Protein AF-A0A534IEJ4-F1 (afdb_monomer_lite)

Radius of gyration: 15.55 Å; chains: 1; bounding box: 38×23×40 Å

Structure (mmCIF, N/CA/C/O backbone):
data_AF-A0A534IEJ4-F1
#
_entry.id   AF-A0A534IEJ4-F1
#
loop_
_atom_site.group_PDB
_atom_site.id
_atom_site.type_symbol
_atom_site.label_atom_id
_atom_site.label_alt_id
_atom_site.label_comp_id
_atom_site.label_asym_id
_atom_site.label_entity_id
_atom_site.label_seq_id
_atom_site.pdbx_PDB_ins_code
_atom_site.Cartn_x
_atom_site.Cartn_y
_atom_site.Cartn_z
_atom_site.occupancy
_atom_site.B_iso_or_equiv
_atom_site.auth_seq_id
_atom_site.auth_comp_id
_atom_site.auth_asym_id
_atom_site.auth_atom_id
_atom_site.pdbx_PDB_model_num
ATOM 1 N N . MET A 1 1 ? 12.092 -12.783 -19.756 1.00 57.59 1 MET A N 1
ATOM 2 C CA . MET A 1 1 ? 11.354 -11.718 -19.051 1.00 57.59 1 MET A CA 1
ATOM 3 C C . MET A 1 1 ? 12.389 -10.702 -18.630 1.00 57.59 1 MET A C 1
ATOM 5 O O . MET A 1 1 ? 13.326 -11.106 -17.947 1.00 57.59 1 MET A O 1
ATOM 9 N N . ASP A 1 2 ? 12.303 -9.458 -19.100 1.00 76.19 2 ASP A N 1
ATOM 10 C CA . ASP A 1 2 ? 13.288 -8.443 -18.720 1.00 76.19 2 ASP A CA 1
ATOM 11 C C . ASP A 1 2 ? 13.243 -8.232 -17.208 1.00 76.19 2 ASP A C 1
ATOM 13 O O . ASP A 1 2 ? 12.174 -8.151 -16.591 1.00 76.19 2 ASP A O 1
ATOM 17 N N . ILE A 1 3 ? 14.421 -8.192 -16.589 1.00 73.88 3 ILE A N 1
ATOM 18 C CA . ILE A 1 3 ? 14.546 -8.113 -15.132 1.00 73.88 3 ILE A CA 1
ATOM 19 C C . ILE A 1 3 ? 13.810 -6.887 -14.576 1.00 73.88 3 ILE A C 1
ATOM 21 O O . ILE A 1 3 ? 13.156 -6.993 -13.546 1.00 73.88 3 ILE A O 1
ATOM 25 N N . HIS A 1 4 ? 13.814 -5.761 -15.294 1.00 76.44 4 HIS A N 1
ATOM 26 C CA . HIS A 1 4 ? 13.148 -4.518 -14.894 1.00 76.44 4 HIS A CA 1
ATOM 27 C C . HIS A 1 4 ? 11.617 -4.641 -14.880 1.00 76.44 4 HIS A C 1
ATOM 29 O O . HIS A 1 4 ? 10.979 -4.217 -13.917 1.00 76.44 4 HIS A O 1
ATOM 35 N N . LEU A 1 5 ? 11.030 -5.301 -15.885 1.00 83.00 5 LEU A N 1
ATOM 36 C CA . LEU A 1 5 ? 9.587 -5.566 -15.949 1.00 83.00 5 LEU A CA 1
ATOM 37 C C . LEU A 1 5 ? 9.111 -6.400 -14.750 1.00 83.00 5 LEU A C 1
ATOM 39 O O . LEU A 1 5 ? 8.034 -6.158 -14.208 1.00 83.00 5 LEU A O 1
ATOM 43 N N . SER A 1 6 ? 9.947 -7.329 -14.279 1.00 91.12 6 SER A N 1
ATOM 44 C CA . SER A 1 6 ? 9.639 -8.180 -13.122 1.00 91.12 6 SER A CA 1
ATOM 45 C C . SER A 1 6 ? 9.450 -7.369 -11.832 1.00 91.12 6 SER A C 1
ATOM 47 O O . SER A 1 6 ? 8.545 -7.660 -11.050 1.00 91.12 6 SER A O 1
ATOM 49 N N . PHE A 1 7 ? 10.249 -6.316 -11.619 1.00 94.69 7 PHE A N 1
ATOM 50 C CA . PHE A 1 7 ? 10.118 -5.449 -10.441 1.00 94.69 7 PHE A CA 1
ATOM 51 C C . PHE A 1 7 ? 8.883 -4.551 -10.508 1.00 94.69 7 PHE A C 1
ATOM 53 O O . PHE A 1 7 ? 8.236 -4.337 -9.484 1.00 94.69 7 PHE A O 1
ATOM 60 N N . TRP A 1 8 ? 8.506 -4.056 -11.688 1.00 95.94 8 TRP A N 1
ATOM 61 C CA . TRP A 1 8 ? 7.250 -3.315 -11.848 1.00 95.94 8 TRP A CA 1
ATOM 62 C C . TRP A 1 8 ? 6.033 -4.187 -11.541 1.00 95.94 8 TRP A C 1
ATOM 64 O O . TRP A 1 8 ? 5.137 -3.763 -10.813 1.00 95.94 8 TRP A O 1
ATOM 74 N N . VAL A 1 9 ? 6.034 -5.436 -12.014 1.00 96.25 9 VAL A N 1
ATOM 75 C CA . VAL A 1 9 ? 4.990 -6.415 -11.680 1.00 96.25 9 VAL A CA 1
ATOM 76 C C . VAL A 1 9 ? 4.956 -6.702 -10.181 1.00 96.25 9 VAL A C 1
ATOM 78 O O . VAL A 1 9 ? 3.877 -6.698 -9.592 1.00 96.25 9 VAL A O 1
ATOM 81 N N . ALA A 1 10 ? 6.111 -6.875 -9.536 1.00 97.38 10 ALA A N 1
ATOM 82 C CA . ALA A 1 10 ? 6.172 -7.056 -8.087 1.00 97.38 10 ALA A CA 1
ATOM 83 C C . ALA A 1 10 ? 5.579 -5.856 -7.325 1.00 97.38 10 ALA A C 1
ATOM 85 O O . ALA A 1 10 ? 4.779 -6.055 -6.415 1.00 97.38 10 ALA A O 1
ATOM 86 N N . ASN A 1 11 ? 5.903 -4.622 -7.730 1.00 98.06 11 ASN A N 1
ATOM 87 C CA . ASN A 1 11 ? 5.311 -3.410 -7.159 1.00 98.06 11 ASN A CA 1
ATOM 88 C C . ASN A 1 11 ? 3.778 -3.415 -7.292 1.00 98.06 11 ASN A C 1
ATOM 90 O O . ASN A 1 11 ? 3.077 -3.192 -6.310 1.00 98.06 11 ASN A O 1
ATOM 94 N N . MET A 1 12 ? 3.252 -3.739 -8.480 1.00 98.19 12 MET A N 1
ATOM 95 C CA . MET A 1 12 ? 1.805 -3.828 -8.717 1.00 98.19 12 MET A CA 1
ATOM 96 C C . MET A 1 12 ? 1.132 -4.895 -7.845 1.00 98.19 12 MET A C 1
ATOM 98 O O . MET A 1 12 ? 0.056 -4.648 -7.305 1.00 98.19 12 MET A O 1
ATOM 102 N N . ILE A 1 13 ? 1.764 -6.060 -7.670 1.00 98.38 13 ILE A N 1
ATOM 103 C CA . ILE A 1 13 ? 1.256 -7.126 -6.796 1.00 98.38 13 ILE A CA 1
ATOM 104 C C . ILE A 1 13 ? 1.208 -6.651 -5.342 1.00 98.38 13 ILE A C 1
ATOM 106 O O . ILE A 1 13 ? 0.185 -6.825 -4.683 1.00 98.38 13 ILE A O 1
ATOM 110 N N . VAL A 1 14 ? 2.281 -6.033 -4.842 1.00 98.50 14 VAL A N 1
ATOM 111 C CA . VAL A 1 14 ? 2.326 -5.529 -3.462 1.00 98.50 14 VAL A CA 1
ATOM 112 C C . VAL A 1 14 ? 1.250 -4.464 -3.245 1.00 98.50 14 VAL A C 1
ATOM 114 O O . VAL A 1 14 ? 0.488 -4.577 -2.287 1.00 98.50 14 VAL A O 1
ATOM 117 N N . SER A 1 15 ? 1.097 -3.501 -4.160 1.00 98.50 15 SER A N 1
ATOM 118 C CA . SER A 1 15 ? 0.030 -2.498 -4.067 1.00 98.50 15 SER A CA 1
ATOM 119 C C . SER A 1 15 ? -1.368 -3.115 -4.145 1.00 98.50 15 SER A C 1
ATOM 121 O O . SER A 1 15 ? -2.258 -2.706 -3.403 1.00 98.50 15 SER A O 1
ATOM 123 N N . ALA A 1 16 ? -1.583 -4.142 -4.973 1.0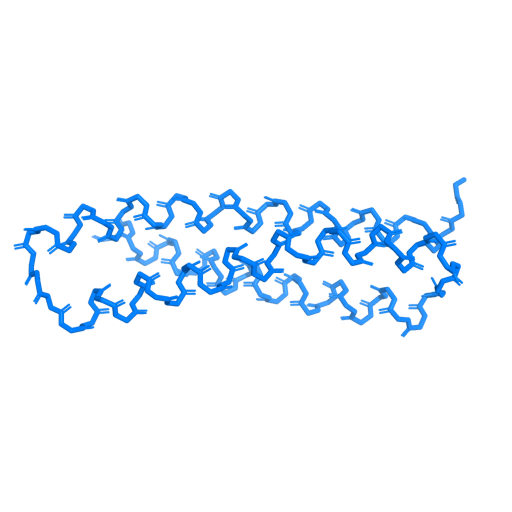0 98.56 16 ALA A N 1
ATOM 124 C CA . ALA A 1 16 ? -2.862 -4.849 -5.026 1.00 98.56 16 ALA A CA 1
ATOM 125 C C . ALA A 1 16 ? -3.185 -5.556 -3.697 1.00 98.56 16 ALA A C 1
ATOM 127 O O . ALA A 1 16 ? -4.323 -5.501 -3.227 1.00 98.56 16 ALA A O 1
ATOM 128 N N . ILE A 1 17 ? -2.187 -6.166 -3.049 1.00 98.56 17 ILE A N 1
ATOM 129 C CA . ILE A 1 17 ? -2.348 -6.751 -1.711 1.00 98.56 17 ILE A CA 1
ATOM 130 C C . ILE A 1 17 ? -2.672 -5.654 -0.687 1.00 98.56 17 ILE A C 1
ATOM 132 O O . ILE A 1 17 ? -3.607 -5.823 0.098 1.00 98.56 17 ILE A O 1
ATOM 136 N N . SER A 1 18 ? -1.975 -4.514 -0.725 1.00 98.56 18 SER A N 1
ATOM 137 C CA . SER A 1 18 ? -2.274 -3.359 0.132 1.00 98.56 18 SER A CA 1
ATOM 138 C C . SER A 1 18 ? -3.719 -2.884 -0.032 1.00 98.56 18 SER A C 1
ATOM 140 O O . SER A 1 18 ? -4.400 -2.666 0.967 1.00 98.56 18 SER A O 1
ATOM 142 N N . VAL A 1 19 ? -4.238 -2.808 -1.265 1.00 98.56 19 VAL A N 1
ATOM 143 C CA . VAL A 1 19 ? -5.647 -2.457 -1.531 1.00 98.56 19 VAL A CA 1
ATOM 144 C C . VAL A 1 19 ? -6.608 -3.420 -0.834 1.00 98.56 19 VAL A C 1
ATOM 146 O O . VAL A 1 19 ? -7.578 -2.979 -0.211 1.00 98.56 19 VAL A O 1
ATOM 149 N N . VAL A 1 20 ? -6.346 -4.728 -0.894 1.00 98.25 20 VAL A N 1
ATOM 150 C CA . VAL A 1 20 ? -7.178 -5.740 -0.225 1.00 98.25 20 VAL A CA 1
ATOM 151 C C . VAL A 1 20 ? -7.127 -5.573 1.297 1.00 98.25 20 VAL A C 1
ATOM 153 O O . VAL A 1 20 ? -8.177 -5.538 1.944 1.00 98.25 20 VAL A O 1
ATOM 156 N N . VAL A 1 21 ? -5.932 -5.414 1.875 1.00 97.62 21 VAL A N 1
ATOM 157 C CA . VAL A 1 21 ? -5.749 -5.235 3.328 1.00 97.62 21 VAL A CA 1
ATOM 158 C C . VAL A 1 21 ? -6.438 -3.960 3.821 1.00 97.62 21 VAL A C 1
ATOM 160 O O . VAL A 1 21 ? -7.174 -3.996 4.808 1.00 97.62 21 VAL A O 1
ATOM 163 N N . LEU A 1 22 ? -6.264 -2.842 3.116 1.00 98.00 22 LEU A N 1
ATOM 164 C CA . LEU A 1 22 ? -6.883 -1.561 3.458 1.00 98.00 22 LEU A CA 1
ATOM 165 C C . LEU A 1 22 ? -8.406 -1.605 3.323 1.00 98.00 22 LEU A C 1
ATOM 167 O O . LEU A 1 22 ? -9.112 -1.057 4.168 1.00 98.00 22 LEU A O 1
ATOM 171 N N . SER A 1 23 ? -8.928 -2.307 2.315 1.00 97.50 23 SER A N 1
ATOM 172 C CA . SER A 1 23 ? -10.370 -2.528 2.172 1.00 97.50 23 SER A CA 1
ATOM 173 C C . SER A 1 23 ? -10.930 -3.304 3.367 1.00 97.50 23 SER A C 1
ATOM 175 O O . SER A 1 23 ? -11.968 -2.932 3.918 1.00 97.50 23 SER A O 1
ATOM 177 N N . ALA A 1 24 ? -10.224 -4.342 3.825 1.00 96.00 24 ALA A N 1
ATOM 178 C CA . ALA A 1 24 ? -10.614 -5.095 5.013 1.00 96.00 24 ALA A CA 1
ATOM 179 C C . ALA A 1 24 ? -10.562 -4.231 6.289 1.00 96.00 24 ALA A C 1
ATOM 181 O O . ALA A 1 24 ? -11.510 -4.249 7.078 1.00 96.00 24 ALA A O 1
ATOM 182 N N . LEU A 1 25 ? -9.512 -3.418 6.460 1.00 95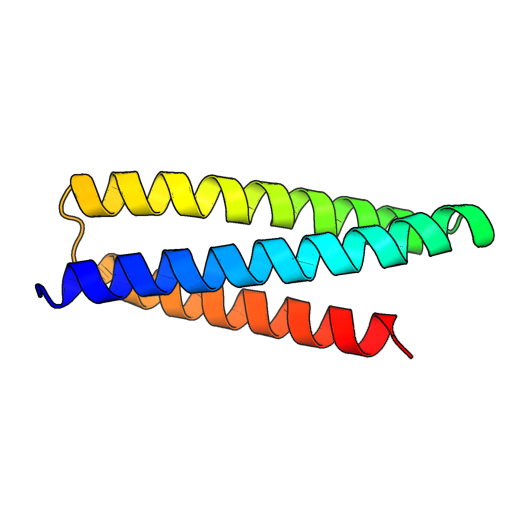.00 25 LEU A N 1
ATOM 183 C CA . LEU A 1 25 ? -9.403 -2.446 7.556 1.00 95.00 25 LEU A CA 1
ATOM 184 C C . LEU A 1 25 ? -10.561 -1.446 7.558 1.00 95.00 25 LEU A C 1
ATOM 186 O O . LEU A 1 25 ? -11.167 -1.213 8.601 1.00 95.00 25 LEU A O 1
ATOM 190 N N . LEU A 1 26 ? -10.924 -0.897 6.397 1.00 94.88 26 LEU A N 1
ATOM 191 C CA . LEU A 1 26 ? -12.043 0.038 6.280 1.00 94.88 26 LEU A CA 1
ATOM 192 C C . LEU A 1 26 ? -13.370 -0.586 6.704 1.00 94.88 26 LEU A C 1
ATOM 194 O O . LEU A 1 26 ? -14.160 0.079 7.373 1.00 94.88 26 LEU A O 1
ATOM 198 N N . VAL A 1 27 ? -13.611 -1.859 6.381 1.00 93.25 27 VAL A N 1
ATOM 199 C CA . VAL A 1 27 ? -14.809 -2.572 6.851 1.00 93.25 27 VAL A CA 1
ATOM 200 C C . VAL A 1 27 ? -14.827 -2.665 8.379 1.00 93.25 27 VAL A C 1
ATOM 202 O O . VAL A 1 27 ? -15.870 -2.419 8.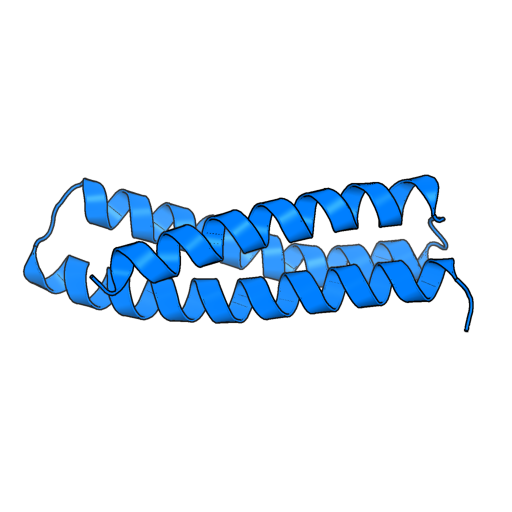990 1.00 93.25 27 VAL A O 1
ATOM 205 N N . VAL A 1 28 ? -13.692 -2.982 9.009 1.00 90.94 28 VAL A N 1
ATOM 206 C CA . VAL A 1 28 ? -13.570 -3.041 10.477 1.00 90.94 28 VAL A CA 1
ATOM 207 C C . VAL A 1 28 ? -13.784 -1.655 11.093 1.00 90.94 28 VAL A C 1
ATOM 209 O O . VAL A 1 28 ? -14.607 -1.487 11.995 1.00 90.94 28 VAL A O 1
ATOM 212 N N . TYR A 1 29 ? -13.119 -0.631 10.565 1.00 89.94 29 TYR A N 1
ATOM 213 C CA . TYR A 1 29 ? -13.203 0.730 11.090 1.00 89.94 29 TYR A CA 1
ATOM 214 C C . TYR A 1 29 ? -14.583 1.357 10.898 1.00 89.94 29 TYR A C 1
ATOM 216 O O . TYR A 1 29 ? -15.074 2.022 11.807 1.00 89.94 29 TYR A O 1
ATOM 224 N N . ALA A 1 30 ? -15.262 1.096 9.778 1.00 86.19 30 ALA A N 1
ATOM 225 C CA . ALA A 1 30 ? -16.625 1.567 9.546 1.00 86.19 30 ALA A CA 1
ATOM 226 C C . ALA A 1 30 ? -17.628 0.953 10.537 1.00 86.19 30 ALA A C 1
ATOM 228 O O . ALA A 1 30 ? -18.537 1.646 11.007 1.00 86.19 30 ALA A O 1
ATOM 229 N N . LYS A 1 31 ? -17.454 -0.328 10.898 1.00 85.00 31 LYS A N 1
ATOM 230 C CA . LYS A 1 31 ? -18.254 -0.980 11.949 1.00 85.00 31 LYS A CA 1
ATOM 231 C C . LYS A 1 31 ? -18.001 -0.331 13.311 1.00 85.00 31 LYS A C 1
ATOM 233 O O . LYS A 1 31 ? -18.955 0.065 13.980 1.00 85.00 31 LYS A O 1
ATOM 238 N N . ASN A 1 32 ? -16.734 -0.138 13.674 1.00 79.94 32 ASN A N 1
ATOM 239 C CA . ASN A 1 32 ? -16.353 0.457 14.958 1.00 79.94 32 ASN A CA 1
ATOM 240 C C . ASN A 1 32 ? -16.796 1.922 15.076 1.00 79.94 32 ASN A C 1
ATOM 242 O O . ASN A 1 32 ? -17.262 2.350 16.133 1.00 79.94 32 ASN A O 1
ATOM 246 N N . PHE A 1 33 ? -16.742 2.683 13.980 1.00 75.00 33 PHE A N 1
ATOM 247 C CA . PHE A 1 33 ? -17.183 4.074 13.940 1.00 75.00 33 PHE A CA 1
ATOM 248 C C . PHE A 1 33 ? -18.668 4.226 14.291 1.00 75.00 33 PHE A C 1
ATOM 250 O O . PHE A 1 33 ? -19.029 5.122 15.057 1.00 75.00 33 PHE A O 1
ATOM 257 N N . ARG A 1 34 ? -19.528 3.323 13.798 1.00 70.12 34 ARG A N 1
ATOM 258 C CA . ARG A 1 34 ? -20.963 3.334 14.131 1.00 70.12 34 ARG A CA 1
ATOM 259 C C . ARG A 1 34 ? -21.229 3.082 15.617 1.00 70.12 34 ARG A C 1
ATOM 261 O O . ARG A 1 34 ? -22.229 3.585 16.119 1.00 70.12 34 ARG A O 1
ATOM 268 N N . SER A 1 35 ? -20.349 2.345 16.296 1.00 63.19 35 SER A N 1
ATOM 269 C CA . SER A 1 35 ? -20.528 1.954 17.697 1.00 63.19 35 SER A CA 1
ATOM 270 C C . SER A 1 35 ? -19.908 2.935 18.696 1.00 63.19 35 SER A C 1
ATOM 272 O O . SER A 1 35 ? -20.510 3.183 19.734 1.00 63.19 35 SER A O 1
ATOM 274 N N . ILE A 1 36 ? -18.713 3.470 18.419 1.00 66.94 36 ILE A N 1
ATOM 275 C CA . ILE A 1 36 ? -17.898 4.182 19.426 1.00 66.94 36 ILE A CA 1
ATOM 276 C C . ILE A 1 36 ? -17.788 5.690 19.125 1.00 66.94 36 ILE A C 1
ATOM 278 O O . ILE A 1 36 ? -17.535 6.470 20.037 1.00 66.94 36 ILE A O 1
ATOM 282 N N . ARG A 1 37 ? -18.005 6.125 17.866 1.00 65.75 37 ARG A N 1
ATOM 283 C CA . ARG A 1 37 ? -17.924 7.535 17.400 1.00 65.75 37 ARG A CA 1
ATOM 284 C C . ARG A 1 37 ? -16.750 8.346 17.991 1.00 65.75 37 ARG A C 1
ATOM 286 O O . ARG A 1 37 ? -16.895 9.525 18.295 1.00 65.75 37 ARG A O 1
ATOM 293 N N . SER A 1 38 ? -15.577 7.729 18.141 1.00 76.50 38 SER A N 1
ATOM 294 C CA . SER A 1 38 ? -14.372 8.408 18.633 1.00 76.50 38 SER A CA 1
ATOM 295 C C . SER A 1 38 ? -13.613 9.101 17.497 1.00 76.50 38 SER A C 1
ATOM 297 O O . SER A 1 38 ? -13.502 8.555 16.395 1.00 76.50 38 SER A O 1
ATOM 299 N N . THR A 1 39 ? -13.020 10.266 17.784 1.00 79.31 39 THR A N 1
ATOM 300 C CA . THR A 1 39 ? -12.088 10.985 16.893 1.00 79.31 39 THR A CA 1
ATOM 301 C C . THR A 1 39 ? -10.962 10.077 16.390 1.00 79.31 39 THR A C 1
ATOM 303 O O . THR A 1 39 ? -10.541 10.189 15.240 1.00 79.31 39 THR A O 1
ATOM 306 N N . PHE A 1 40 ? -10.523 9.116 17.211 1.00 80.56 40 PHE A N 1
ATOM 307 C CA . PHE A 1 40 ? -9.507 8.134 16.833 1.00 80.56 40 PHE A CA 1
ATOM 308 C C . PHE A 1 40 ? -9.964 7.228 15.678 1.00 80.56 40 PHE A C 1
ATOM 310 O O . PHE A 1 40 ? -9.233 7.033 14.708 1.00 80.56 40 PHE A O 1
ATOM 317 N N . SER A 1 41 ? -11.202 6.726 15.729 1.00 83.94 41 SER A N 1
ATOM 318 C CA . SER A 1 41 ? -11.758 5.875 14.669 1.00 83.94 41 SER A CA 1
ATOM 319 C C . SER A 1 41 ? -11.941 6.639 13.358 1.00 83.94 41 SER A C 1
ATOM 321 O O . SER A 1 41 ? -11.726 6.068 12.294 1.00 83.94 41 SER A O 1
ATOM 323 N N . VAL A 1 42 ? -12.287 7.930 13.418 1.00 86.56 42 VAL A N 1
ATOM 324 C CA . VAL A 1 42 ? -12.354 8.791 12.221 1.00 86.56 42 VAL A CA 1
ATOM 325 C C . VAL A 1 42 ? -10.978 8.932 11.577 1.00 86.56 42 VAL A C 1
ATOM 327 O O . VAL A 1 42 ? -10.857 8.773 10.364 1.00 86.56 42 VAL A O 1
ATOM 330 N N . GLY A 1 43 ? -9.941 9.180 12.384 1.00 90.81 43 GLY A N 1
ATOM 331 C CA . GLY A 1 43 ? -8.562 9.274 11.903 1.00 90.81 43 GLY A CA 1
ATOM 332 C C . GLY A 1 43 ? -8.107 8.003 11.183 1.00 90.81 43 GLY A C 1
ATOM 333 O O . GLY A 1 43 ? -7.549 8.090 10.093 1.00 90.81 43 GLY A O 1
ATOM 334 N N . LEU A 1 44 ? -8.425 6.827 11.733 1.00 92.19 44 LEU A N 1
ATOM 335 C CA . LEU A 1 44 ? -8.117 5.534 11.111 1.00 92.19 44 LEU A CA 1
ATOM 336 C C . LEU A 1 44 ? -8.866 5.297 9.792 1.00 92.19 44 LEU A C 1
ATOM 338 O O . LEU A 1 44 ? -8.276 4.782 8.842 1.00 92.19 44 LEU A O 1
ATOM 342 N N . VAL A 1 45 ? -10.141 5.694 9.701 1.00 92.62 45 VAL A N 1
ATOM 343 C CA . VAL A 1 45 ? -10.895 5.621 8.438 1.00 92.62 45 VAL A CA 1
ATOM 344 C C . VAL A 1 45 ? -10.250 6.515 7.382 1.00 92.62 45 VAL A C 1
ATOM 346 O O . VAL A 1 45 ? -9.978 6.045 6.282 1.00 92.62 45 VAL A O 1
ATOM 349 N N . LEU A 1 46 ? -9.968 7.780 7.708 1.00 93.25 46 LEU A N 1
ATOM 3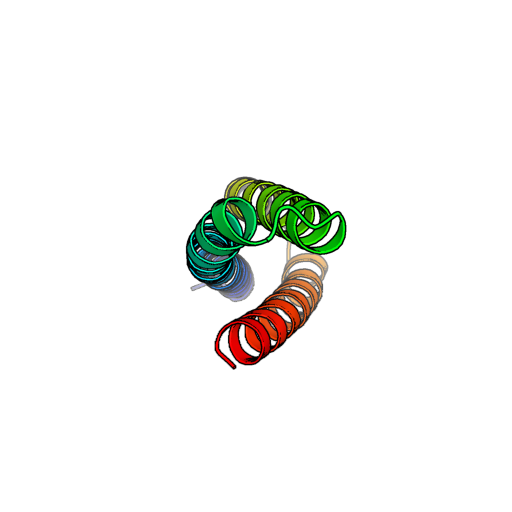50 C CA . LEU A 1 46 ? -9.337 8.714 6.770 1.00 93.25 46 LEU A CA 1
ATOM 351 C C . LEU A 1 46 ? -7.960 8.219 6.322 1.00 93.25 46 LEU A C 1
ATOM 353 O O . LEU A 1 46 ? -7.674 8.224 5.128 1.00 93.25 46 LEU A O 1
ATOM 357 N N . PHE A 1 47 ? -7.145 7.736 7.261 1.00 94.56 47 PHE A N 1
ATOM 358 C CA . PHE A 1 47 ? -5.854 7.118 6.972 1.00 94.56 47 PHE A CA 1
ATOM 359 C C . PHE A 1 47 ? -6.002 5.974 5.963 1.00 94.56 47 PHE A C 1
ATOM 361 O O . PHE A 1 47 ? -5.362 5.987 4.913 1.00 94.56 47 PHE A O 1
ATOM 368 N N . ALA A 1 48 ? -6.894 5.018 6.234 1.00 96.00 48 ALA A N 1
ATOM 369 C CA . ALA A 1 48 ? -7.069 3.862 5.367 1.00 96.00 48 ALA A CA 1
ATOM 370 C C . ALA A 1 48 ? -7.634 4.239 3.984 1.00 96.00 48 ALA A C 1
ATOM 372 O O . ALA A 1 48 ? -7.205 3.664 2.988 1.00 96.00 48 ALA A O 1
ATOM 373 N N . VAL A 1 49 ? -8.531 5.231 3.889 1.00 97.31 49 VAL A N 1
ATOM 374 C CA . VAL A 1 49 ? -9.026 5.744 2.596 1.00 97.31 49 VAL A CA 1
ATOM 375 C C . VAL A 1 49 ? -7.900 6.383 1.784 1.00 97.31 49 VAL A C 1
ATOM 377 O O . VAL A 1 49 ? -7.780 6.098 0.594 1.00 97.31 49 VAL A O 1
ATOM 380 N N . LEU A 1 50 ? -7.069 7.228 2.400 1.00 98.12 50 LEU A N 1
ATOM 381 C CA . LEU A 1 50 ? -5.973 7.905 1.701 1.00 98.12 50 LEU A CA 1
ATOM 382 C C . LEU A 1 50 ? -4.982 6.900 1.109 1.00 98.12 50 LEU A C 1
ATOM 384 O O . LEU A 1 50 ? -4.653 6.987 -0.074 1.00 98.12 50 LEU A O 1
ATOM 388 N N . PHE A 1 51 ? -4.567 5.913 1.901 1.00 98.31 51 PHE A N 1
ATOM 389 C CA . PHE A 1 51 ? -3.665 4.868 1.425 1.00 98.31 51 PHE A CA 1
ATOM 390 C C . PHE A 1 51 ? -4.325 3.925 0.415 1.00 98.31 51 PHE A C 1
ATOM 392 O O . PHE A 1 51 ? -3.654 3.440 -0.494 1.00 98.31 51 PHE A O 1
ATOM 399 N N . LEU A 1 52 ? -5.640 3.697 0.506 1.00 98.50 52 LEU A N 1
ATOM 400 C CA . LEU A 1 52 ? -6.362 2.893 -0.481 1.00 98.50 52 LEU A CA 1
ATOM 401 C C . LEU A 1 52 ? -6.309 3.575 -1.850 1.00 98.50 52 LEU A C 1
ATOM 403 O O . LEU A 1 52 ? -5.953 2.949 -2.847 1.00 98.50 52 LEU A O 1
ATOM 407 N N . VAL A 1 53 ? -6.619 4.874 -1.886 1.00 98.56 53 VAL A N 1
ATOM 408 C CA . VAL A 1 53 ? -6.554 5.683 -3.109 1.00 98.56 53 VAL A CA 1
ATOM 409 C C . VAL A 1 53 ? -5.126 5.731 -3.644 1.00 98.56 53 VAL A C 1
ATOM 411 O O . VAL A 1 53 ? -4.927 5.536 -4.842 1.00 98.56 53 VAL A O 1
ATOM 414 N N . GLN A 1 54 ? -4.132 5.937 -2.775 1.00 98.56 54 GLN A N 1
ATOM 415 C CA . GLN A 1 54 ? -2.732 5.967 -3.188 1.00 98.56 54 GLN A CA 1
ATOM 416 C C . GLN A 1 54 ? -2.271 4.623 -3.773 1.00 98.56 54 GLN A C 1
ATOM 418 O O . GLN A 1 54 ? -1.637 4.646 -4.823 1.00 98.56 54 GLN A O 1
ATOM 423 N N . ASN A 1 55 ? -2.635 3.470 -3.201 1.00 98.62 55 ASN A N 1
ATOM 424 C CA . ASN A 1 55 ? -2.253 2.166 -3.759 1.00 98.62 55 ASN A CA 1
ATOM 425 C C . ASN A 1 55 ? -2.974 1.843 -5.079 1.00 98.62 55 ASN A C 1
ATOM 427 O O . ASN A 1 55 ? -2.371 1.259 -5.979 1.00 98.62 55 ASN A O 1
ATOM 431 N N . ILE A 1 56 ? -4.237 2.254 -5.243 1.00 98.62 56 ILE A N 1
ATOM 432 C CA . ILE A 1 56 ? -4.944 2.128 -6.531 1.00 98.62 56 ILE A CA 1
ATOM 433 C C . ILE A 1 56 ? -4.258 2.994 -7.596 1.00 98.62 56 ILE A C 1
ATOM 435 O O . ILE A 1 56 ? -3.982 2.522 -8.700 1.00 98.62 56 ILE A O 1
ATOM 439 N N . ALA A 1 57 ? -3.949 4.249 -7.262 1.00 98.38 57 ALA A N 1
ATOM 440 C CA . ALA A 1 57 ? -3.238 5.155 -8.158 1.00 98.38 57 ALA A CA 1
ATOM 441 C C . ALA A 1 57 ? -1.829 4.638 -8.488 1.00 98.38 57 ALA A C 1
ATOM 443 O O . ALA A 1 57 ? -1.399 4.719 -9.638 1.00 98.38 57 ALA A O 1
ATOM 444 N N . ALA A 1 58 ? -1.134 4.055 -7.509 1.00 98.25 58 ALA A N 1
ATOM 445 C CA . ALA A 1 58 ? 0.197 3.485 -7.672 1.00 98.25 58 ALA A CA 1
ATOM 446 C C . ALA A 1 58 ? 0.230 2.402 -8.756 1.00 98.25 58 ALA A C 1
ATOM 448 O O . ALA A 1 58 ? 1.113 2.439 -9.604 1.00 98.25 58 ALA A O 1
ATOM 449 N N . ILE A 1 59 ? -0.763 1.507 -8.813 1.00 98.25 59 ILE A N 1
ATOM 450 C CA . ILE A 1 59 ? -0.841 0.471 -9.858 1.00 98.25 59 ILE A CA 1
ATOM 451 C C . ILE A 1 59 ? -0.881 1.098 -11.261 1.00 98.25 59 ILE A C 1
ATOM 453 O O . ILE A 1 59 ? -0.130 0.682 -12.144 1.00 98.25 59 ILE A O 1
ATOM 457 N N . ALA A 1 60 ? -1.710 2.127 -11.465 1.00 97.69 60 ALA A N 1
ATOM 458 C CA . ALA A 1 60 ? -1.787 2.831 -12.746 1.00 97.69 60 ALA A CA 1
ATOM 459 C C . ALA A 1 60 ? -0.472 3.557 -13.087 1.00 97.69 60 ALA A C 1
ATOM 461 O O . ALA A 1 60 ? -0.022 3.526 -14.233 1.00 97.69 60 ALA A O 1
ATOM 462 N N . LEU A 1 61 ? 0.174 4.168 -12.089 1.00 97.62 61 LEU A N 1
ATOM 463 C CA . LEU A 1 61 ? 1.468 4.829 -12.261 1.00 97.62 61 LEU A CA 1
ATOM 464 C C . LEU A 1 61 ? 2.585 3.831 -12.583 1.00 97.62 61 LEU A C 1
ATOM 466 O O . LEU A 1 61 ? 3.397 4.105 -13.458 1.00 97.62 61 LEU A O 1
ATOM 470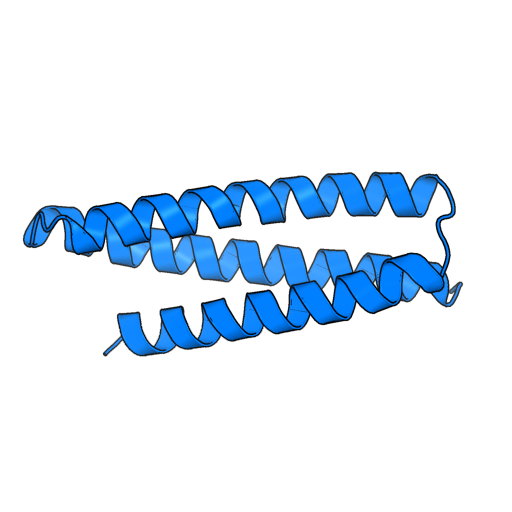 N N . TYR A 1 62 ? 2.618 2.660 -11.950 1.00 97.12 62 TYR A N 1
ATOM 471 C CA . TYR A 1 62 ? 3.620 1.626 -12.231 1.00 97.12 62 TYR A CA 1
ATOM 472 C C . TYR A 1 62 ? 3.469 1.059 -13.632 1.00 97.12 62 TYR A C 1
ATOM 474 O O . TYR A 1 62 ? 4.475 0.823 -14.295 1.00 97.12 62 TYR A O 1
ATOM 482 N N . LEU A 1 63 ? 2.234 0.914 -14.118 1.00 96.06 63 LEU A N 1
ATOM 483 C CA . LEU A 1 63 ? 1.987 0.557 -15.510 1.00 96.06 63 LEU A CA 1
ATOM 484 C C . LEU A 1 63 ? 2.538 1.625 -16.467 1.00 96.06 63 LEU A C 1
ATOM 486 O O . LEU A 1 63 ? 3.220 1.286 -17.432 1.00 96.06 63 LEU A O 1
ATOM 490 N N . ALA A 1 64 ? 2.295 2.909 -16.183 1.00 96.56 64 ALA A N 1
ATOM 491 C CA . ALA A 1 64 ? 2.811 4.011 -16.993 1.00 96.56 64 ALA A CA 1
ATOM 492 C C . ALA A 1 64 ? 4.349 4.088 -16.969 1.00 96.56 64 ALA A C 1
ATOM 494 O O . ALA A 1 64 ? 4.973 4.285 -18.009 1.00 96.56 64 ALA A O 1
ATOM 495 N N . MET A 1 65 ? 4.974 3.885 -15.806 1.00 95.56 65 MET A N 1
ATOM 496 C CA . MET A 1 65 ? 6.433 3.892 -15.658 1.00 95.56 65 MET A CA 1
ATOM 497 C C . MET A 1 65 ? 7.088 2.676 -16.321 1.00 95.56 65 MET A C 1
ATOM 499 O O . MET A 1 65 ? 8.136 2.816 -16.947 1.00 95.56 65 MET A O 1
ATOM 503 N N . ALA A 1 66 ? 6.457 1.503 -16.246 1.00 94.19 66 ALA A N 1
ATOM 504 C CA . ALA A 1 66 ? 6.906 0.322 -16.975 1.00 94.19 66 ALA A CA 1
ATOM 505 C C . ALA A 1 66 ? 6.820 0.534 -18.495 1.00 94.19 66 ALA A C 1
ATOM 507 O O . ALA A 1 66 ? 7.754 0.192 -19.212 1.00 94.19 66 ALA A O 1
ATOM 508 N N . ALA A 1 67 ? 5.731 1.138 -18.987 1.00 93.94 67 ALA A N 1
ATOM 509 C CA . ALA A 1 67 ? 5.557 1.447 -20.409 1.00 93.94 67 ALA A CA 1
ATOM 510 C C . ALA A 1 67 ? 6.540 2.515 -20.921 1.00 93.94 67 ALA A C 1
ATOM 512 O O . ALA A 1 67 ? 6.911 2.496 -22.091 1.00 93.94 67 ALA A O 1
ATOM 513 N N . ALA A 1 68 ? 6.972 3.428 -20.049 1.00 94.50 68 ALA A N 1
ATOM 514 C CA . ALA A 1 68 ? 7.999 4.429 -20.336 1.00 94.50 68 ALA A CA 1
ATOM 515 C C . ALA A 1 68 ? 9.443 3.909 -20.149 1.00 94.50 68 ALA A C 1
ATOM 517 O O . ALA A 1 68 ? 10.376 4.706 -20.170 1.00 94.50 68 ALA A O 1
ATOM 518 N N . ASP A 1 69 ? 9.623 2.596 -19.962 1.00 91.44 69 ASP A N 1
ATOM 519 C CA . ASP A 1 69 ? 10.919 1.912 -19.837 1.00 91.44 69 ASP A CA 1
ATOM 520 C C . ASP A 1 69 ? 11.815 2.446 -18.699 1.00 91.44 69 ASP A C 1
ATOM 522 O O . ASP A 1 69 ? 13.044 2.488 -18.783 1.00 91.44 69 ASP A O 1
ATOM 526 N N . TYR A 1 70 ? 11.206 2.859 -17.579 1.00 92.44 70 TYR A N 1
ATOM 527 C CA . TYR A 1 70 ? 11.977 3.194 -16.381 1.00 92.44 70 TYR A CA 1
ATOM 528 C C . TYR A 1 70 ? 12.655 1.939 -15.804 1.00 92.44 70 TYR A C 1
ATOM 530 O O . TYR A 1 70 ? 12.019 0.913 -15.548 1.00 92.44 70 TYR A O 1
ATOM 538 N N . GLY A 1 71 ? 13.963 2.038 -15.555 1.00 92.38 71 GLY A N 1
ATOM 539 C CA . GLY A 1 71 ? 14.807 0.902 -15.177 1.00 92.38 71 GLY A CA 1
ATOM 540 C C . GLY A 1 71 ? 14.799 0.501 -13.692 1.00 92.38 71 GLY A C 1
ATOM 541 O O . GLY A 1 71 ? 13.987 0.939 -12.869 1.00 92.38 71 GLY A O 1
ATOM 542 N N . LEU A 1 72 ? 15.769 -0.352 -13.330 1.00 93.69 72 LEU A N 1
ATOM 543 C CA . LEU A 1 72 ? 15.922 -0.920 -11.975 1.00 93.69 72 LEU A CA 1
ATOM 544 C C . LEU A 1 72 ? 16.133 0.137 -10.888 1.00 93.69 72 LEU A C 1
ATOM 546 O O . LEU A 1 72 ? 15.708 -0.050 -9.752 1.00 93.69 72 LEU A O 1
ATOM 550 N N . SER A 1 73 ? 16.825 1.224 -11.237 1.00 94.25 73 SER A N 1
ATOM 551 C CA . SER A 1 73 ? 17.188 2.307 -10.316 1.00 94.25 73 SER A CA 1
ATOM 552 C C . SER A 1 73 ? 15.972 2.988 -9.692 1.00 94.25 73 SER A C 1
ATOM 554 O O . SER A 1 73 ? 16.103 3.614 -8.646 1.00 94.25 73 SER A O 1
ATOM 556 N N . VAL A 1 74 ? 14.797 2.841 -10.309 1.00 95.19 74 VAL A N 1
ATOM 557 C CA . VAL A 1 74 ? 13.534 3.404 -9.832 1.00 95.19 74 VAL A CA 1
ATOM 558 C C . VAL A 1 74 ? 12.633 2.313 -9.255 1.00 95.19 74 VAL A C 1
ATOM 560 O O . VAL A 1 74 ? 12.148 2.444 -8.134 1.00 95.19 74 VAL A O 1
ATOM 563 N N . SER A 1 75 ? 12.460 1.196 -9.966 1.00 96.06 75 SER A N 1
ATOM 564 C CA . SER A 1 75 ? 11.540 0.127 -9.548 1.00 96.06 75 SER A CA 1
ATOM 565 C C . SER A 1 75 ? 11.951 -0.591 -8.257 1.00 96.06 75 SER A C 1
ATOM 567 O O . SER A 1 75 ? 11.080 -0.973 -7.471 1.00 96.06 75 SER A O 1
ATOM 569 N N . LEU A 1 76 ? 13.255 -0.764 -8.003 1.00 95.75 76 LEU A N 1
ATOM 570 C CA . LEU A 1 76 ? 13.742 -1.473 -6.817 1.00 95.75 76 LEU A CA 1
ATOM 571 C C . LEU A 1 76 ? 13.542 -0.663 -5.517 1.00 95.75 76 LEU A C 1
ATOM 573 O O . LEU A 1 76 ? 12.965 -1.217 -4.578 1.00 95.75 76 LEU A O 1
ATOM 577 N N . PRO A 1 77 ? 13.928 0.629 -5.431 1.00 97.06 77 PRO A N 1
ATOM 578 C CA . PRO A 1 77 ? 13.602 1.449 -4.262 1.00 97.06 77 PRO A CA 1
ATOM 579 C C . PRO A 1 77 ? 12.098 1.551 -3.995 1.00 97.06 77 PRO A C 1
ATOM 581 O O . PRO A 1 77 ? 11.674 1.469 -2.844 1.00 97.06 77 PRO A O 1
ATOM 584 N N . MET A 1 78 ? 11.279 1.676 -5.044 1.00 97.12 78 MET A N 1
ATOM 585 C CA . MET A 1 78 ? 9.819 1.717 -4.900 1.00 97.12 78 MET A CA 1
ATOM 586 C C . MET A 1 78 ? 9.266 0.417 -4.317 1.00 97.12 78 MET A C 1
ATOM 588 O O . MET A 1 78 ? 8.400 0.464 -3.446 1.00 97.12 78 MET A O 1
ATOM 592 N N . LEU A 1 79 ? 9.822 -0.733 -4.714 1.00 97.56 79 LEU A N 1
ATOM 593 C CA . LEU A 1 79 ? 9.410 -2.021 -4.164 1.00 97.56 79 LEU A CA 1
ATOM 594 C C . LEU A 1 79 ? 9.708 -2.106 -2.667 1.00 97.56 79 LEU A C 1
ATOM 596 O O . LEU A 1 79 ? 8.864 -2.562 -1.900 1.00 97.56 79 LEU A O 1
ATOM 600 N N . ALA A 1 80 ? 10.882 -1.632 -2.242 1.00 98.19 80 ALA A N 1
ATOM 601 C CA . ALA A 1 80 ? 11.239 -1.588 -0.828 1.00 98.19 80 ALA A CA 1
ATOM 602 C C . ALA A 1 80 ? 10.265 -0.708 -0.021 1.00 98.19 80 ALA A C 1
ATOM 604 O O . ALA A 1 80 ? 9.828 -1.118 1.055 1.00 98.19 80 ALA A O 1
ATOM 605 N N . LEU A 1 81 ? 9.878 0.456 -0.560 1.00 98.25 81 LEU A N 1
ATOM 606 C CA . LEU A 1 81 ? 8.883 1.335 0.064 1.00 98.25 81 LEU A CA 1
ATOM 607 C C . LEU A 1 81 ? 7.508 0.664 0.159 1.00 98.25 81 LEU A C 1
ATOM 609 O O . LEU A 1 81 ? 6.920 0.650 1.236 1.00 98.25 81 LEU A O 1
ATOM 613 N N . ASN A 1 82 ? 7.035 0.035 -0.919 1.00 98.00 82 ASN A N 1
ATOM 614 C CA . ASN A 1 82 ? 5.754 -0.673 -0.936 1.00 98.00 82 ASN A CA 1
ATOM 615 C C . ASN A 1 82 ? 5.715 -1.847 0.053 1.00 98.00 82 ASN A C 1
ATOM 617 O O . ASN A 1 82 ? 4.706 -2.073 0.717 1.00 98.00 82 ASN A O 1
ATOM 621 N N . ILE A 1 83 ? 6.815 -2.595 0.185 1.00 98.50 83 ILE A N 1
ATOM 622 C CA . ILE A 1 83 ? 6.920 -3.689 1.161 1.00 98.50 83 ILE A CA 1
ATOM 623 C C . ILE A 1 83 ? 6.880 -3.143 2.592 1.00 98.50 83 ILE A C 1
ATOM 625 O O . ILE A 1 83 ? 6.193 -3.711 3.446 1.00 98.50 83 ILE A O 1
ATOM 629 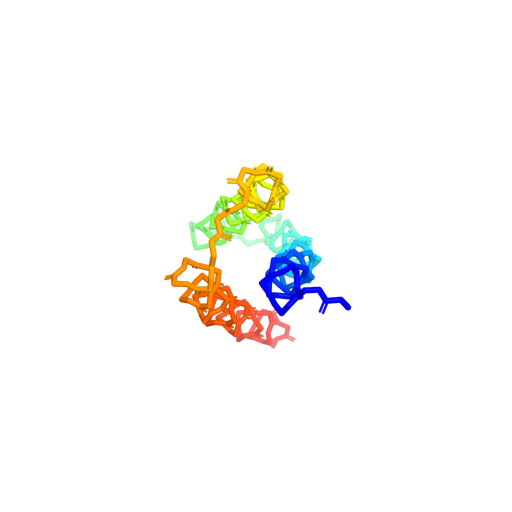N N . ALA A 1 84 ? 7.597 -2.052 2.873 1.00 98.50 84 ALA A N 1
ATOM 630 C CA . ALA A 1 84 ? 7.574 -1.413 4.186 1.00 98.50 84 ALA A CA 1
ATOM 631 C C . ALA A 1 84 ? 6.169 -0.890 4.533 1.00 98.50 84 ALA A C 1
ATOM 633 O O . ALA A 1 84 ? 5.683 -1.104 5.644 1.00 98.50 84 ALA A O 1
ATOM 634 N N . GLU A 1 85 ? 5.494 -0.277 3.563 1.00 98.25 85 GLU A N 1
ATOM 635 C CA . GLU A 1 85 ? 4.121 0.203 3.686 1.00 98.25 85 GLU A CA 1
ATOM 636 C C . GLU A 1 85 ? 3.142 -0.946 3.988 1.00 98.25 85 GLU A C 1
ATOM 638 O O . GLU A 1 85 ? 2.436 -0.911 5.000 1.00 98.25 85 GLU A O 1
ATOM 643 N N . LEU A 1 86 ? 3.170 -2.019 3.186 1.00 98.44 86 LEU A N 1
ATOM 644 C CA . LEU A 1 86 ? 2.331 -3.202 3.397 1.00 98.44 86 LEU A CA 1
ATOM 645 C C . LEU A 1 86 ? 2.590 -3.848 4.765 1.00 98.44 86 LEU A C 1
ATOM 647 O O . LEU A 1 86 ? 1.657 -4.299 5.430 1.00 98.44 86 LEU A O 1
ATOM 651 N N . SER A 1 87 ? 3.845 -3.863 5.216 1.00 98.12 87 SER A N 1
ATOM 652 C CA . SER A 1 87 ? 4.205 -4.355 6.550 1.00 98.12 87 SER A CA 1
ATOM 653 C C . SER A 1 87 ? 3.547 -3.515 7.650 1.00 98.12 87 SER A C 1
ATOM 655 O O . SER A 1 87 ? 3.011 -4.067 8.612 1.00 98.12 87 SER A O 1
ATOM 657 N N . GLY A 1 88 ? 3.514 -2.190 7.483 1.00 97.69 88 GLY A N 1
ATOM 658 C CA . GLY A 1 88 ? 2.779 -1.281 8.363 1.00 97.69 88 GLY A CA 1
ATOM 659 C C . GLY A 1 88 ? 1.280 -1.589 8.400 1.00 97.69 88 GLY A C 1
ATOM 660 O O . GLY A 1 88 ? 0.694 -1.693 9.480 1.00 97.69 88 GLY A O 1
ATOM 661 N N . PHE A 1 89 ? 0.659 -1.826 7.243 1.00 97.44 89 PHE A N 1
ATOM 662 C CA . PHE A 1 89 ? -0.754 -2.215 7.183 1.00 97.44 89 PHE A CA 1
ATOM 663 C C . PHE A 1 89 ? -1.023 -3.576 7.812 1.00 97.44 89 PHE A C 1
ATOM 665 O O . PHE A 1 89 ? -2.037 -3.735 8.485 1.00 97.44 89 PHE A O 1
ATOM 672 N N . ALA A 1 90 ? -0.123 -4.545 7.653 1.00 96.31 90 ALA A N 1
ATOM 673 C CA . ALA A 1 90 ? -0.251 -5.852 8.286 1.00 96.31 90 ALA A CA 1
ATOM 674 C C . ALA A 1 90 ? -0.237 -5.740 9.821 1.00 96.31 90 ALA A C 1
ATOM 676 O O . ALA A 1 90 ? -1.038 -6.389 10.499 1.00 96.31 90 ALA A O 1
ATOM 677 N N . VAL A 1 91 ? 0.621 -4.874 10.375 1.00 96.62 91 VAL A N 1
ATOM 678 C CA . VAL A 1 91 ? 0.629 -4.566 11.813 1.00 96.62 91 VAL A CA 1
ATOM 679 C C . VAL A 1 91 ? -0.688 -3.911 12.233 1.00 96.62 91 VAL A C 1
ATOM 681 O O . VAL A 1 91 ? -1.306 -4.375 13.191 1.00 96.62 91 VAL A O 1
ATOM 684 N N . LEU A 1 92 ? -1.156 -2.894 11.498 1.00 94.00 92 LEU A N 1
ATOM 685 C CA . LEU A 1 92 ? -2.438 -2.229 11.768 1.00 94.00 92 LEU A CA 1
ATOM 686 C C . LEU A 1 92 ? -3.624 -3.201 11.709 1.00 94.00 92 LEU A C 1
ATOM 688 O O . LEU A 1 92 ? -4.507 -3.161 12.565 1.00 94.00 92 LEU A O 1
ATOM 692 N N . PHE A 1 93 ? -3.640 -4.102 10.731 1.00 93.44 93 PHE A N 1
ATOM 693 C CA . PHE A 1 93 ? -4.665 -5.130 10.595 1.00 93.44 93 PHE A CA 1
ATOM 694 C C . PHE A 1 93 ? -4.672 -6.070 11.798 1.00 93.44 93 PHE A C 1
ATOM 696 O O . PHE A 1 93 ? -5.726 -6.304 12.387 1.00 93.44 93 PHE A O 1
ATOM 703 N N . ARG A 1 94 ? -3.493 -6.536 12.227 1.00 93.38 94 ARG A N 1
ATOM 704 C CA . ARG A 1 94 ? -3.355 -7.410 13.394 1.00 93.38 94 ARG A CA 1
ATOM 705 C C . ARG A 1 94 ? -3.887 -6.763 14.672 1.00 93.38 94 ARG A C 1
ATOM 707 O O . ARG A 1 94 ? -4.624 -7.422 15.395 1.00 93.38 94 ARG A O 1
ATOM 714 N N . ILE A 1 95 ? -3.527 -5.509 14.952 1.00 91.44 95 ILE A N 1
ATOM 715 C CA . ILE A 1 95 ? -3.990 -4.820 16.172 1.00 91.44 95 ILE A CA 1
ATOM 716 C C . ILE A 1 95 ? -5.482 -4.478 16.118 1.00 91.44 95 ILE A C 1
ATOM 718 O O . ILE A 1 95 ? -6.117 -4.380 17.155 1.00 91.44 95 ILE A O 1
ATOM 722 N N . SER A 1 96 ? -6.053 -4.309 14.921 1.00 88.25 96 SER A N 1
ATOM 723 C CA . SER A 1 96 ? -7.475 -3.978 14.758 1.00 88.25 96 SER A CA 1
ATOM 724 C C . SER A 1 96 ? -8.398 -5.184 14.963 1.00 88.25 96 SER A C 1
ATOM 726 O O . SER A 1 96 ? -9.609 -5.005 15.071 1.00 88.25 96 SER A O 1
ATOM 728 N N . TRP A 1 97 ? -7.838 -6.397 14.964 1.00 76.19 97 TRP A N 1
ATOM 729 C CA . TRP A 1 97 ? -8.557 -7.652 15.200 1.00 76.19 97 TRP A CA 1
ATOM 730 C C . TRP A 1 97 ? -8.441 -8.155 16.651 1.00 76.19 97 TRP A C 1
ATOM 732 O O . TRP A 1 97 ? -9.028 -9.183 16.986 1.00 76.19 97 TRP A O 1
ATOM 742 N N . GLN A 1 98 ? -7.663 -7.469 17.494 1.00 67.06 98 GLN A N 1
ATOM 743 C CA . GLN A 1 98 ? -7.587 -7.718 18.938 1.00 67.06 98 GLN A CA 1
ATOM 744 C C . GLN A 1 98 ? -8.711 -6.977 19.661 1.00 67.06 98 GLN A C 1
ATOM 746 O O . GLN A 1 98 ? -9.260 -7.574 20.611 1.00 67.06 98 GLN A O 1
#

Foldseek 3Di:
DPPFVVLLVLLLVLLVVLLVLLVVQLVLLVVVCVPPVDPVSVVSNVVSVVSNVVSVVSNVVSVVCVVVVPGPVPSVVSSVVSVVVSVVSVVVSVVSVD

Secondary structure (DSSP, 8-state):
--HHHHHHHHHHHHHHHHHHHHHHHHHHHHHHHHHH--HHHHHHHHHHHHHHHHHHHHHHHHHHHHHTT--HHHHHHHHHHHHHHHHHHHHHHHHHT-

pLDDT: mean 91.88, std 9.33, range [57.59, 98.62]

Sequence (98 aa):
MDIHLSFWVANMIVSAISVVVLSALLVVYAKNFRSIRSTFSVGLVLFAVLFLVQNIAAIALYLAMAAADYGLSVSLPMLALNIAELSGFAVLFRISWQ